Protein AF-A0A9D5CX58-F1 (afdb_monomer_lite)

Foldseek 3Di:
DALLVVLVVVVVVLVVVLVVLVVVLVVLVVVLVVLVVVLVVLVVVLVVVVVVVVVVVVVPVVPDDDDDDDPDDDDPSVVSVVVSVVSVVVSVVSVVVSVVSVVVSVVSSVVSCVVSVVSNVVSVVVVVVVVVVVVVVVVVVVPDDDDPDDDDPVVVVVVVVPPD

Structure (mmCIF, N/CA/C/O backbone):
data_AF-A0A9D5CX58-F1
#
_entry.id   AF-A0A9D5CX58-F1
#
loop_
_atom_site.group_PDB
_atom_site.id
_atom_site.type_symbol
_atom_site.label_atom_id
_atom_site.label_alt_id
_atom_site.label_comp_id
_atom_site.label_asym_id
_atom_site.label_entity_id
_atom_site.label_seq_id
_atom_site.pdbx_PDB_ins_code
_atom_site.Cartn_x
_atom_site.Cartn_y
_atom_site.Cartn_z
_atom_site.occupancy
_atom_site.B_iso_or_equiv
_atom_site.auth_seq_id
_atom_site.auth_comp_id
_atom_site.auth_asym_id
_atom_site.auth_atom_id
_atom_site.pdbx_PDB_model_num
ATOM 1 N N . MET A 1 1 ? 24.902 16.617 -24.432 1.00 52.12 1 MET A N 1
ATOM 2 C CA . MET A 1 1 ? 24.789 15.721 -23.254 1.00 52.12 1 MET A CA 1
ATOM 3 C C . MET A 1 1 ? 24.368 14.358 -23.795 1.00 52.12 1 MET A C 1
ATOM 5 O O . MET A 1 1 ? 23.461 14.350 -24.613 1.00 52.12 1 MET A O 1
ATOM 9 N N . SER A 1 2 ? 25.067 13.255 -23.500 1.00 82.19 2 SER A N 1
ATOM 10 C CA . SER A 1 2 ? 24.788 11.961 -24.156 1.00 82.19 2 SER A CA 1
ATOM 11 C C . SER A 1 2 ? 23.373 11.453 -23.843 1.00 82.19 2 SER A C 1
ATOM 13 O O . SER A 1 2 ? 22.901 11.597 -22.713 1.00 82.19 2 SER A O 1
ATOM 15 N N . LEU A 1 3 ? 22.707 10.850 -24.834 1.00 88.00 3 LEU A N 1
ATOM 16 C CA . LEU A 1 3 ? 21.346 10.309 -24.702 1.00 88.00 3 LEU A CA 1
ATOM 17 C C . LEU A 1 3 ? 21.252 9.290 -23.553 1.00 88.00 3 LEU A C 1
ATOM 19 O O . LEU A 1 3 ? 20.330 9.358 -22.747 1.00 88.00 3 LEU A O 1
ATOM 23 N N . ALA A 1 4 ? 22.270 8.437 -23.399 1.00 92.44 4 ALA A N 1
ATOM 24 C CA . ALA A 1 4 ? 22.389 7.492 -22.288 1.00 92.44 4 ALA A CA 1
ATOM 25 C C . ALA A 1 4 ? 22.417 8.174 -20.910 1.00 92.44 4 ALA A C 1
ATOM 27 O O . ALA A 1 4 ? 21.713 7.748 -19.998 1.00 92.44 4 ALA A O 1
ATOM 28 N N . LYS A 1 5 ? 23.169 9.274 -20.749 1.00 93.12 5 LYS A N 1
ATOM 29 C CA . LYS A 1 5 ? 23.204 10.019 -19.479 1.00 93.12 5 LYS A CA 1
ATOM 30 C C . LYS A 1 5 ? 21.825 10.584 -19.131 1.00 93.12 5 LYS A C 1
ATOM 32 O O . LYS A 1 5 ? 21.415 10.516 -17.976 1.00 93.12 5 LYS A O 1
ATOM 37 N N . SER A 1 6 ? 21.118 11.125 -20.124 1.00 93.94 6 SER A N 1
ATOM 38 C CA . SER A 1 6 ? 19.758 11.645 -19.945 1.00 93.94 6 SER A CA 1
ATOM 39 C C . SER A 1 6 ? 18.764 10.535 -19.595 1.00 93.94 6 SER A C 1
ATOM 41 O O . SER A 1 6 ? 17.950 10.713 -18.694 1.00 93.94 6 SER A O 1
ATOM 43 N N . ALA A 1 7 ? 18.854 9.383 -20.263 1.00 94.94 7 ALA A N 1
ATOM 44 C CA . ALA A 1 7 ? 17.990 8.235 -20.007 1.00 94.94 7 ALA A CA 1
ATOM 45 C C . ALA A 1 7 ? 18.194 7.662 -18.594 1.00 94.94 7 ALA A C 1
ATOM 47 O O . ALA A 1 7 ? 17.218 7.388 -17.901 1.00 94.94 7 ALA A O 1
ATOM 48 N N . ILE A 1 8 ? 19.446 7.561 -18.126 1.00 95.69 8 ILE A N 1
ATOM 49 C CA . ILE A 1 8 ? 19.758 7.144 -16.748 1.00 95.69 8 ILE A CA 1
ATOM 50 C C . ILE A 1 8 ? 19.153 8.123 -15.739 1.00 95.69 8 ILE A C 1
ATOM 52 O O . ILE A 1 8 ? 18.510 7.691 -14.786 1.00 95.69 8 ILE A O 1
ATOM 56 N N . PHE A 1 9 ? 19.332 9.431 -15.951 1.00 95.62 9 PHE A N 1
ATOM 57 C CA . PHE A 1 9 ? 18.798 10.447 -15.042 1.00 95.62 9 PHE A CA 1
ATOM 58 C C . PHE A 1 9 ? 17.263 10.426 -15.000 1.00 95.62 9 PHE A C 1
ATOM 60 O O . PHE A 1 9 ? 16.660 10.410 -13.930 1.00 95.62 9 PHE A O 1
ATOM 67 N N . SER A 1 10 ? 16.612 10.344 -16.161 1.00 94.44 10 SER A N 1
ATOM 68 C CA . SER A 1 10 ? 15.155 10.208 -16.226 1.00 94.44 10 SER A CA 1
ATOM 69 C C . SER A 1 10 ? 14.674 8.937 -15.522 1.00 94.44 10 SER A C 1
ATOM 71 O O . SER A 1 10 ? 13.709 8.983 -14.762 1.00 94.44 10 SER A O 1
ATOM 73 N N . PHE A 1 11 ? 15.373 7.815 -15.696 1.00 97.19 11 PHE A N 1
ATOM 74 C CA . PHE A 1 11 ? 15.017 6.577 -15.015 1.00 97.19 11 PHE A CA 1
ATOM 75 C C . PHE A 1 11 ? 15.236 6.653 -13.497 1.00 97.19 11 PHE A C 1
ATOM 77 O O . PHE A 1 11 ? 14.435 6.100 -12.745 1.00 97.19 11 PHE A O 1
ATOM 84 N N . SER A 1 12 ? 16.251 7.378 -13.012 1.00 97.62 12 SER A N 1
ATOM 85 C CA . SER A 1 12 ? 16.408 7.595 -11.567 1.00 97.62 12 SER A CA 1
ATOM 86 C C . SER A 1 12 ? 15.235 8.365 -10.957 1.00 97.62 12 SER A C 1
ATOM 88 O O . SER A 1 12 ? 14.799 8.014 -9.862 1.00 97.62 12 SER A O 1
ATOM 90 N N . GLU A 1 13 ? 14.654 9.325 -11.683 1.00 97.25 13 GLU A N 1
ATOM 91 C CA . GLU A 1 13 ? 13.434 10.018 -11.240 1.00 97.25 13 GLU A CA 1
ATOM 92 C C . GLU A 1 13 ? 12.236 9.059 -11.148 1.00 97.25 13 GLU A C 1
ATOM 94 O O . GLU A 1 13 ? 11.447 9.124 -10.204 1.00 97.25 13 GLU A O 1
ATOM 99 N N . VAL A 1 14 ? 12.129 8.104 -12.078 1.00 97.25 14 VAL A N 1
ATOM 100 C CA . VAL A 1 14 ? 11.096 7.056 -12.040 1.00 97.25 14 VAL A CA 1
ATOM 101 C C . VAL A 1 14 ? 11.251 6.173 -10.802 1.00 97.25 14 VAL A C 1
ATOM 103 O O . VAL A 1 14 ? 10.271 5.926 -10.098 1.00 97.25 14 VAL A O 1
ATOM 106 N N . ILE A 1 15 ? 12.474 5.724 -10.502 1.00 97.62 15 ILE A N 1
ATOM 107 C CA . ILE A 1 15 ? 12.754 4.917 -9.306 1.00 97.62 15 ILE A CA 1
ATOM 108 C C . ILE A 1 15 ? 12.460 5.707 -8.028 1.00 97.62 15 ILE A C 1
ATOM 110 O O . ILE A 1 15 ? 11.831 5.170 -7.117 1.00 97.62 15 ILE A O 1
ATOM 114 N N . ASN A 1 16 ? 12.842 6.984 -7.972 1.00 97.69 16 ASN A N 1
ATOM 115 C CA . ASN A 1 16 ? 12.536 7.851 -6.837 1.00 97.69 16 ASN A CA 1
ATOM 116 C C . ASN A 1 16 ? 11.018 8.012 -6.638 1.00 97.69 16 ASN A C 1
ATOM 118 O O . ASN A 1 16 ? 10.518 7.923 -5.519 1.00 97.69 16 ASN A O 1
ATOM 122 N N . SER A 1 17 ? 10.255 8.161 -7.723 1.00 97.06 17 SER A N 1
ATOM 123 C CA . SER A 1 17 ? 8.792 8.208 -7.651 1.00 97.06 17 SER A CA 1
ATOM 124 C C . SER A 1 17 ? 8.192 6.910 -7.094 1.00 97.06 17 SER A C 1
ATOM 126 O O . SER A 1 17 ? 7.328 6.963 -6.220 1.00 97.06 17 SER A O 1
ATOM 128 N N . ILE A 1 18 ? 8.676 5.744 -7.539 1.00 97.19 18 ILE A N 1
ATOM 129 C CA . ILE A 1 18 ? 8.241 4.436 -7.016 1.00 97.19 18 ILE A CA 1
ATOM 130 C C . ILE A 1 18 ? 8.576 4.307 -5.527 1.00 97.19 18 ILE A C 1
ATOM 132 O O . ILE A 1 18 ? 7.740 3.852 -4.747 1.00 97.19 18 ILE A O 1
ATOM 136 N N . TRP A 1 19 ? 9.768 4.745 -5.123 1.00 97.44 19 TRP A N 1
ATOM 137 C CA . TRP A 1 19 ? 10.184 4.753 -3.724 1.00 97.44 19 TRP A CA 1
ATOM 138 C C . TRP A 1 19 ? 9.255 5.604 -2.851 1.00 97.44 19 TRP A C 1
ATOM 140 O O . TRP A 1 19 ? 8.801 5.146 -1.804 1.00 97.44 19 TRP A O 1
ATOM 150 N N . LEU A 1 20 ? 8.920 6.822 -3.287 1.00 97.06 20 LEU A N 1
ATOM 151 C CA . LEU A 1 20 ? 8.007 7.705 -2.555 1.00 97.06 20 LEU A CA 1
ATOM 152 C C . LEU A 1 20 ? 6.617 7.082 -2.388 1.00 97.06 20 LEU A C 1
ATOM 154 O O . LEU A 1 20 ? 6.065 7.109 -1.290 1.00 97.06 20 LEU A O 1
ATOM 158 N N . LEU A 1 21 ? 6.090 6.446 -3.437 1.00 96.12 21 LEU A N 1
ATOM 159 C CA . LEU A 1 21 ? 4.828 5.709 -3.357 1.00 96.12 21 LEU A CA 1
ATOM 160 C C . LEU A 1 21 ? 4.905 4.575 -2.321 1.00 96.12 21 LEU A C 1
ATOM 162 O O . LEU A 1 21 ? 4.005 4.420 -1.500 1.00 96.12 21 LEU A O 1
ATOM 166 N N . GLN A 1 22 ? 5.994 3.805 -2.305 1.00 95.75 22 GLN A N 1
ATOM 167 C CA . GLN A 1 22 ? 6.195 2.742 -1.311 1.00 95.75 22 GLN A CA 1
ATOM 168 C C . GLN A 1 22 ? 6.286 3.283 0.125 1.00 95.75 22 GLN A C 1
ATOM 170 O O . GLN A 1 22 ? 5.783 2.650 1.050 1.00 95.75 22 GLN A O 1
ATOM 175 N N . GLN A 1 23 ? 6.870 4.466 0.325 1.00 97.31 23 GLN A N 1
ATOM 176 C CA . GLN A 1 23 ? 6.891 5.130 1.634 1.00 97.31 23 GLN A CA 1
ATOM 177 C C . GLN A 1 23 ? 5.490 5.551 2.099 1.00 97.31 23 GLN A C 1
ATOM 179 O O . GLN A 1 23 ? 5.185 5.482 3.289 1.00 97.31 23 GLN A O 1
ATOM 184 N N . GLU A 1 24 ? 4.619 5.978 1.184 1.00 94.50 24 GLU A N 1
ATOM 185 C CA . GLU A 1 24 ? 3.217 6.279 1.498 1.00 94.50 24 GLU A CA 1
ATOM 186 C C . GLU A 1 24 ? 2.435 5.017 1.892 1.00 94.50 24 GLU A C 1
ATOM 188 O O . GLU A 1 24 ? 1.681 5.046 2.867 1.00 94.50 24 GLU A O 1
ATOM 193 N N . GLU A 1 25 ? 2.653 3.898 1.191 1.00 95.69 25 GLU A N 1
ATOM 194 C CA . GLU A 1 25 ? 2.074 2.595 1.556 1.00 95.69 25 GLU A CA 1
ATOM 195 C C . GLU A 1 25 ? 2.492 2.161 2.959 1.00 95.69 25 GLU A C 1
ATOM 197 O O . GLU A 1 25 ? 1.636 1.776 3.758 1.00 95.69 25 GLU A O 1
ATOM 202 N N . LEU A 1 26 ? 3.785 2.285 3.272 1.00 96.69 26 LEU A N 1
ATOM 203 C CA . LEU A 1 26 ? 4.342 1.906 4.565 1.00 96.69 26 LEU A CA 1
ATOM 204 C C . LEU A 1 26 ? 3.698 2.694 5.711 1.00 96.69 26 LEU A C 1
ATOM 206 O O . LEU A 1 26 ? 3.241 2.094 6.682 1.00 96.69 26 LEU A O 1
ATOM 210 N N . LYS A 1 27 ? 3.589 4.021 5.572 1.00 95.81 27 LYS A N 1
ATOM 211 C CA . LYS A 1 27 ? 2.952 4.885 6.582 1.00 95.81 27 LYS A CA 1
ATOM 212 C C . LYS A 1 27 ? 1.501 4.489 6.846 1.00 95.81 27 LYS A C 1
ATOM 214 O O . LYS A 1 27 ? 1.047 4.490 7.989 1.00 95.81 27 LYS A O 1
ATOM 219 N N . LEU A 1 28 ? 0.754 4.162 5.791 1.00 94.06 28 LEU A N 1
ATOM 220 C CA . LEU A 1 28 ? -0.641 3.756 5.939 1.00 94.06 28 LEU A CA 1
ATOM 221 C C . LEU A 1 28 ? -0.759 2.362 6.572 1.00 94.06 28 LEU A C 1
ATOM 223 O O . LEU A 1 28 ? -1.662 2.131 7.379 1.00 94.06 28 LEU A O 1
ATOM 227 N N . ARG A 1 29 ? 0.175 1.456 6.265 1.00 96.25 29 ARG A N 1
ATOM 228 C CA . ARG A 1 29 ? 0.262 0.139 6.903 1.00 96.25 29 ARG A CA 1
ATOM 229 C C . ARG A 1 29 ? 0.518 0.255 8.405 1.00 96.25 29 ARG A C 1
ATOM 231 O O . ARG A 1 29 ? -0.217 -0.344 9.183 1.00 96.25 29 ARG A O 1
ATOM 238 N N . GLU A 1 30 ? 1.486 1.073 8.816 1.00 97.62 30 GLU A N 1
ATOM 239 C CA . GLU A 1 30 ? 1.789 1.335 10.233 1.00 97.62 30 GLU A CA 1
ATOM 240 C C . GLU A 1 30 ? 0.566 1.888 10.979 1.00 97.62 30 GLU A C 1
ATOM 242 O O . GLU A 1 30 ? 0.217 1.413 12.061 1.00 97.62 30 GLU A O 1
ATOM 247 N N . LYS A 1 31 ? -0.164 2.824 10.359 1.00 95.94 31 LYS A N 1
ATOM 248 C CA . LYS A 1 31 ? -1.414 3.360 10.914 1.00 95.94 31 LYS A CA 1
ATOM 249 C C . LYS A 1 31 ? -2.479 2.274 11.115 1.00 95.94 31 LYS A C 1
ATOM 251 O O . 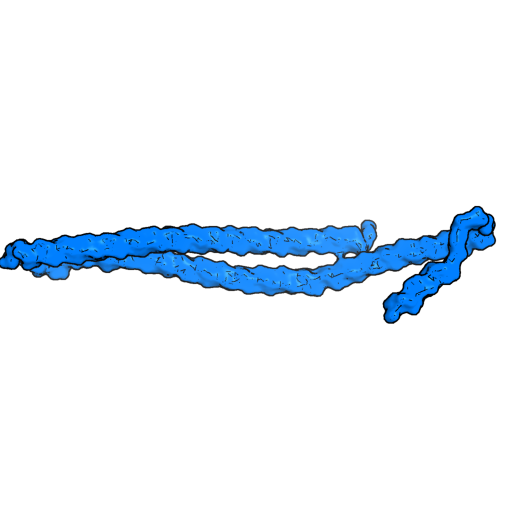LYS A 1 31 ? -3.161 2.272 12.142 1.00 95.94 31 LYS A O 1
ATOM 256 N N . CYS A 1 32 ? -2.619 1.343 10.167 1.00 97.19 32 CYS A N 1
ATOM 257 C CA . CYS A 1 32 ? -3.526 0.200 10.308 1.00 97.19 32 CYS A CA 1
ATOM 258 C C . CYS A 1 32 ? -3.105 -0.710 11.470 1.00 97.19 32 CYS A C 1
ATOM 260 O O . CYS A 1 32 ? -3.950 -1.109 12.272 1.00 97.19 32 CYS A O 1
ATOM 262 N N . GLU A 1 33 ? -1.811 -1.014 11.592 1.00 97.88 33 GLU A N 1
ATOM 263 C CA . GLU A 1 33 ? -1.270 -1.851 12.669 1.00 97.88 33 GLU A CA 1
ATOM 264 C C . GLU A 1 33 ? -1.495 -1.225 14.053 1.00 97.88 33 GLU A C 1
ATOM 266 O O . GLU A 1 33 ? -1.881 -1.916 15.001 1.00 97.88 33 GLU A O 1
ATOM 271 N N . ASP A 1 34 ? -1.301 0.084 14.190 1.00 97.62 34 ASP A N 1
ATOM 272 C CA . ASP A 1 34 ? -1.509 0.784 15.458 1.00 97.62 34 ASP A CA 1
ATOM 273 C C . ASP A 1 34 ? -2.986 0.857 15.850 1.00 97.62 34 ASP A C 1
ATOM 275 O O . ASP A 1 34 ? -3.339 0.566 17.000 1.00 97.62 34 ASP A O 1
ATOM 279 N N . LEU A 1 35 ? -3.870 1.139 14.891 1.00 96.94 35 LEU A N 1
ATOM 280 C CA . LEU A 1 35 ? -5.312 1.135 15.128 1.00 96.94 35 LEU A CA 1
ATOM 281 C C . LEU A 1 35 ? -5.827 -0.278 15.449 1.00 96.94 35 LEU A C 1
ATOM 283 O O . LEU A 1 35 ? -6.702 -0.452 16.302 1.00 96.94 35 LEU A O 1
ATOM 287 N N . GLN A 1 36 ? -5.228 -1.310 14.849 1.00 98.06 36 GLN A N 1
ATOM 288 C CA . GLN A 1 36 ? -5.503 -2.704 15.183 1.00 98.06 36 GLN A CA 1
ATOM 289 C C . GLN A 1 36 ? -5.091 -3.029 16.623 1.00 98.06 36 GLN A C 1
ATOM 291 O O . GLN A 1 36 ? -5.864 -3.653 17.357 1.00 98.06 36 GLN A O 1
ATOM 296 N N . LYS A 1 37 ? -3.911 -2.582 17.076 1.00 98.06 37 LYS A N 1
ATOM 297 C CA . LYS A 1 37 ? -3.484 -2.743 18.479 1.00 98.06 37 LYS A CA 1
ATOM 298 C C . LYS A 1 37 ? -4.453 -2.043 19.434 1.00 98.06 37 LYS A C 1
ATOM 300 O O . LYS A 1 37 ? -4.807 -2.627 20.461 1.00 98.06 37 LYS A O 1
ATOM 305 N N . GLU A 1 38 ? -4.902 -0.828 19.112 1.00 97.25 38 GLU A N 1
ATOM 306 C CA . GLU A 1 38 ? -5.893 -0.096 19.913 1.00 97.25 38 GLU A CA 1
ATOM 307 C C . GLU A 1 38 ? -7.220 -0.859 20.003 1.00 97.25 38 GLU A C 1
ATOM 309 O O . GLU A 1 38 ? -7.717 -1.104 21.107 1.00 97.25 38 GLU A O 1
ATOM 314 N N . PHE A 1 39 ? -7.763 -1.294 18.862 1.00 97.75 39 PHE A N 1
ATOM 315 C CA . PHE A 1 39 ? -8.987 -2.090 18.800 1.00 97.75 39 PHE A CA 1
ATOM 316 C C . PHE A 1 39 ? -8.887 -3.338 19.686 1.00 97.75 39 PHE A C 1
ATOM 318 O O . PHE A 1 39 ? -9.762 -3.597 20.514 1.00 97.75 39 PHE A O 1
ATOM 325 N N . MET A 1 40 ? -7.782 -4.079 19.580 1.00 97.81 40 MET A N 1
ATOM 326 C CA . MET A 1 40 ? -7.552 -5.292 20.364 1.00 97.81 40 MET A CA 1
ATOM 327 C C . MET A 1 40 ? -7.480 -5.026 21.871 1.00 97.81 40 MET A C 1
ATOM 329 O O . MET A 1 40 ? -7.916 -5.873 22.654 1.00 97.81 40 MET A O 1
ATOM 333 N N . ARG A 1 41 ? -6.932 -3.878 22.290 1.00 97.56 41 ARG A N 1
ATOM 334 C CA . ARG A 1 41 ? -6.893 -3.462 23.702 1.00 97.56 41 ARG A CA 1
ATOM 335 C C . ARG A 1 41 ? -8.290 -3.120 24.214 1.00 97.56 41 ARG A C 1
ATOM 337 O O . ARG A 1 41 ? -8.692 -3.630 25.256 1.00 97.56 41 ARG A O 1
ATOM 344 N N . LYS A 1 42 ? -9.048 -2.309 23.469 1.00 96.31 42 LYS A N 1
ATOM 345 C CA . LYS A 1 42 ? -10.410 -1.905 23.852 1.00 96.31 42 LYS A CA 1
ATOM 346 C C . LYS A 1 42 ? -11.376 -3.087 23.887 1.00 96.31 42 LYS A C 1
ATOM 348 O O . LYS A 1 42 ? -12.172 -3.186 24.814 1.00 96.31 42 LYS A O 1
ATOM 353 N N . ARG A 1 43 ? -11.254 -4.015 22.933 1.00 96.94 43 ARG A N 1
ATOM 354 C CA . ARG A 1 43 ? -12.040 -5.253 22.913 1.00 96.94 43 ARG A CA 1
ATOM 355 C C . ARG A 1 43 ? -11.790 -6.106 24.158 1.00 96.94 43 ARG A C 1
ATOM 357 O O . ARG A 1 43 ? -12.743 -6.457 24.835 1.00 96.94 43 ARG A O 1
ATOM 364 N N . ARG A 1 44 ? -10.524 -6.343 24.523 1.00 97.19 44 ARG A N 1
ATOM 365 C CA . ARG A 1 44 ? -10.189 -7.075 25.760 1.00 97.19 44 ARG A CA 1
ATOM 366 C C . ARG A 1 44 ? -10.751 -6.397 27.011 1.00 97.19 44 ARG A C 1
ATOM 368 O O . ARG A 1 44 ? -11.333 -7.065 27.856 1.00 97.19 44 ARG A O 1
ATOM 375 N N . ALA A 1 45 ? -10.633 -5.072 27.106 1.00 95.69 45 ALA A N 1
ATOM 376 C CA . ALA A 1 45 ? -11.180 -4.321 28.235 1.00 95.69 45 ALA A CA 1
ATOM 377 C C . ALA A 1 45 ? -12.717 -4.420 28.332 1.00 95.69 45 ALA A C 1
ATOM 379 O O . ALA A 1 45 ? -13.265 -4.430 29.437 1.00 95.69 45 ALA A O 1
ATOM 380 N N . LEU A 1 46 ? -13.418 -4.499 27.194 1.00 95.88 46 LEU A N 1
ATOM 381 C CA . LEU A 1 46 ? -14.859 -4.751 27.151 1.00 95.88 46 LEU A CA 1
ATOM 382 C C . LEU A 1 46 ? -15.195 -6.163 27.639 1.00 95.88 46 LEU A C 1
ATOM 384 O O . LEU A 1 46 ? -16.104 -6.307 28.457 1.00 95.88 46 LEU A O 1
ATOM 388 N N . ASP A 1 47 ? -14.464 -7.177 27.178 1.00 95.38 47 ASP A N 1
ATOM 389 C CA . ASP A 1 47 ? -14.685 -8.575 27.566 1.00 95.38 47 ASP A CA 1
ATOM 390 C C . ASP A 1 47 ? -14.509 -8.751 29.086 1.00 95.38 47 ASP A C 1
ATOM 392 O O . ASP A 1 47 ? -15.400 -9.259 29.771 1.00 95.38 47 ASP A O 1
ATOM 396 N N . GLU A 1 48 ? -13.413 -8.222 29.643 1.00 95.88 48 GLU A N 1
ATOM 397 C CA . GLU A 1 48 ? -13.141 -8.236 31.086 1.00 95.88 48 GLU A CA 1
ATOM 398 C C . GLU A 1 48 ? -14.212 -7.492 31.895 1.00 95.88 48 GLU A C 1
ATOM 400 O O . GLU A 1 48 ? -14.620 -7.939 32.971 1.00 95.88 48 GLU A O 1
ATOM 405 N N . PHE A 1 49 ? -14.669 -6.337 31.400 1.00 94.50 49 PHE A N 1
ATOM 406 C CA . PHE A 1 49 ? -15.727 -5.576 32.058 1.00 94.50 49 PHE A CA 1
ATOM 407 C C . PHE A 1 49 ? -17.049 -6.338 32.063 1.00 94.50 49 PHE A C 1
ATOM 409 O O . PHE A 1 49 ? -17.701 -6.418 33.102 1.00 94.50 49 PHE A O 1
ATOM 416 N N . THR A 1 50 ? -17.425 -6.911 30.923 1.00 92.19 50 THR A N 1
ATOM 417 C CA . THR A 1 50 ? -18.671 -7.664 30.759 1.00 92.19 50 THR A CA 1
ATOM 418 C C . THR A 1 50 ? -18.688 -8.875 31.687 1.00 92.19 50 THR A C 1
ATOM 420 O O . THR A 1 50 ? -19.669 -9.091 32.395 1.00 92.19 50 THR A O 1
ATOM 423 N N . GLN A 1 51 ? -17.573 -9.608 31.776 1.00 93.06 51 GLN A N 1
ATOM 424 C CA . GLN A 1 51 ? -17.435 -10.740 32.690 1.00 93.06 51 GLN A CA 1
ATOM 425 C C . GLN A 1 51 ? -17.631 -10.324 34.158 1.00 93.06 51 GLN A C 1
ATOM 427 O O . GLN A 1 51 ? -18.421 -10.940 34.874 1.00 93.06 51 GLN A O 1
ATOM 432 N N . LYS A 1 52 ? -16.967 -9.246 34.601 1.00 92.38 52 LYS A N 1
ATOM 433 C CA . LYS A 1 52 ? -17.117 -8.712 35.969 1.00 92.38 52 LYS A CA 1
ATOM 434 C C . LYS A 1 52 ? -18.535 -8.210 36.244 1.00 92.38 52 LYS A C 1
ATOM 436 O O . LYS A 1 52 ? -19.048 -8.383 37.348 1.00 92.38 52 LYS A O 1
ATOM 441 N N . TYR A 1 53 ? -19.163 -7.582 35.254 1.00 88.94 53 TYR A N 1
ATOM 442 C CA . TYR A 1 53 ? -20.516 -7.049 35.362 1.00 88.94 53 TYR A CA 1
ATOM 443 C C . TYR A 1 53 ? -21.554 -8.160 35.547 1.00 88.94 53 TYR A C 1
ATOM 445 O O . TYR A 1 53 ? -22.362 -8.085 36.471 1.00 88.94 53 TYR A O 1
ATOM 453 N N . ILE A 1 54 ? -21.472 -9.222 34.740 1.00 87.94 54 ILE A N 1
ATOM 454 C CA . ILE A 1 54 ? -22.329 -10.408 34.873 1.00 87.94 54 ILE A CA 1
ATOM 455 C C . ILE A 1 54 ? -22.109 -11.068 36.239 1.00 87.94 54 ILE A C 1
ATOM 457 O O . ILE A 1 54 ? -23.075 -11.329 36.950 1.00 87.94 54 ILE A O 1
ATOM 461 N N . GLN A 1 55 ? -20.853 -11.271 36.652 1.00 88.56 55 GLN A N 1
ATOM 462 C CA . GLN A 1 55 ? -20.535 -11.890 37.944 1.00 88.56 55 GLN A CA 1
ATOM 463 C C . GLN A 1 55 ? -21.105 -11.096 39.130 1.00 88.56 55 GLN A C 1
ATOM 465 O O . GLN A 1 55 ? -21.622 -11.687 40.076 1.00 88.56 55 GLN A O 1
ATOM 470 N N . LYS A 1 56 ? -21.056 -9.757 39.072 1.00 86.75 56 LYS A N 1
ATOM 471 C CA . LYS A 1 56 ? -21.638 -8.886 40.100 1.00 86.75 56 LYS A CA 1
ATOM 472 C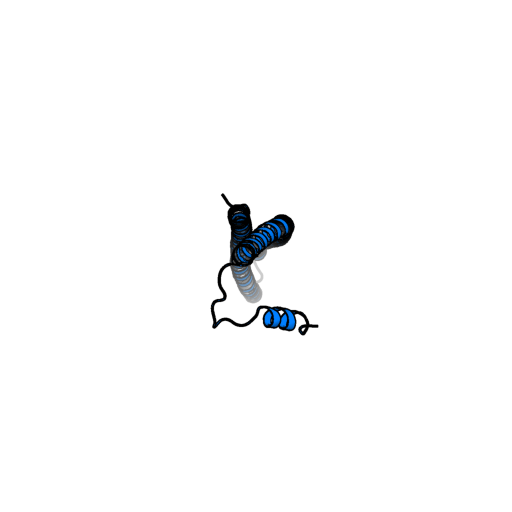 C . LYS A 1 56 ? -23.167 -8.945 40.116 1.00 86.75 56 LYS A C 1
ATOM 474 O O . LYS A 1 56 ? -23.738 -8.964 41.200 1.00 86.75 56 LYS A O 1
ATOM 479 N N . ARG A 1 57 ? -23.823 -8.976 38.949 1.00 82.50 57 ARG A N 1
ATOM 480 C CA . ARG A 1 57 ? -25.288 -9.106 38.871 1.00 82.50 57 ARG A CA 1
ATOM 481 C C . ARG A 1 57 ? -25.768 -10.437 39.450 1.00 82.50 57 ARG A C 1
ATOM 483 O O . ARG A 1 57 ? -26.608 -10.424 40.339 1.00 82.50 57 ARG A O 1
ATOM 490 N N . VAL A 1 58 ? -25.144 -11.549 39.056 1.00 81.44 58 VAL A N 1
ATOM 491 C CA . VAL A 1 58 ? -25.464 -12.889 39.584 1.00 81.44 58 VAL A CA 1
ATOM 492 C C . VAL A 1 58 ? -25.264 -12.966 41.104 1.00 81.44 58 VAL A C 1
ATOM 494 O O . VAL A 1 58 ? -26.065 -13.578 41.800 1.00 81.44 58 VAL A O 1
ATOM 497 N N . ALA A 1 59 ? -24.223 -12.321 41.645 1.00 80.19 59 ALA A N 1
ATOM 498 C CA . ALA A 1 59 ? -23.991 -12.268 43.091 1.00 80.19 59 ALA A CA 1
ATOM 499 C C . ALA A 1 59 ? -24.981 -11.356 43.848 1.00 80.19 59 ALA A C 1
ATOM 501 O O . ALA A 1 59 ? -25.207 -11.568 45.036 1.00 80.19 59 ALA A O 1
ATOM 502 N N . SER A 1 60 ? -25.554 -10.348 43.181 1.00 69.19 60 SER A N 1
ATOM 503 C CA . SER A 1 60 ? -26.523 -9.407 43.760 1.00 69.19 60 SER A CA 1
ATOM 504 C C . SER A 1 60 ? -27.946 -9.964 43.775 1.00 69.19 60 SER A C 1
ATOM 506 O O . SER A 1 60 ? -28.679 -9.706 44.716 1.00 69.19 60 SER A O 1
ATOM 508 N N . GLU A 1 61 ? -28.338 -10.755 42.775 1.00 59.66 61 GLU A N 1
ATOM 509 C CA . GLU A 1 61 ? -29.675 -11.371 42.694 1.00 59.66 61 GLU A CA 1
ATOM 510 C C . GLU A 1 61 ? -29.887 -12.498 43.731 1.00 59.66 61 GLU A C 1
ATOM 512 O O . GLU A 1 61 ? -31.005 -12.970 43.918 1.00 59.66 61 GLU A O 1
ATOM 517 N N . GLY A 1 62 ? -28.832 -12.907 44.450 1.00 53.41 62 GLY A N 1
ATOM 518 C CA . GLY A 1 62 ? -28.905 -13.815 45.603 1.00 53.41 62 GLY A CA 1
ATOM 519 C C . GLY A 1 62 ? -29.131 -13.129 46.960 1.00 53.41 62 GLY A C 1
ATOM 520 O O . GLY A 1 62 ? -29.270 -13.826 47.964 1.00 53.41 62 GLY A O 1
ATOM 521 N N . ALA A 1 63 ? -29.155 -11.792 47.011 1.00 51.38 63 ALA A N 1
ATOM 522 C CA . ALA A 1 63 ? -29.362 -11.011 48.225 1.00 51.38 63 ALA A CA 1
ATOM 523 C C . ALA A 1 63 ? -30.324 -9.846 47.942 1.00 51.38 63 ALA A C 1
ATOM 525 O O . ALA A 1 63 ? -29.913 -8.792 47.470 1.00 51.38 63 ALA A O 1
ATOM 526 N N . ASP A 1 64 ? -31.587 -10.060 48.301 1.00 40.97 64 ASP A N 1
ATOM 527 C CA . ASP A 1 64 ? -32.660 -9.063 48.401 1.00 40.97 64 ASP A CA 1
ATOM 528 C C . ASP A 1 64 ? -33.403 -8.702 47.094 1.00 40.97 64 ASP A C 1
ATOM 530 O O . ASP A 1 64 ? -32.988 -7.884 46.273 1.00 40.97 64 ASP A O 1
ATOM 534 N N . LEU A 1 65 ? -34.565 -9.344 46.937 1.00 50.41 65 LEU A N 1
ATOM 535 C CA . LEU A 1 65 ? -35.634 -8.979 46.013 1.00 50.41 65 LEU A CA 1
ATOM 536 C C . LEU A 1 65 ? -36.427 -7.821 46.626 1.00 50.41 65 LEU A C 1
ATOM 538 O O . LEU A 1 65 ? -37.431 -8.090 47.255 1.00 50.41 65 LEU A O 1
ATOM 542 N N . GLU A 1 66 ? -36.005 -6.570 46.482 1.00 49.91 66 GLU A N 1
ATOM 543 C CA . GLU A 1 66 ? -36.881 -5.392 46.621 1.00 49.91 66 GLU A CA 1
ATOM 544 C C . GLU A 1 66 ? -36.058 -4.145 46.256 1.00 49.91 66 GLU A C 1
ATOM 546 O O . GLU A 1 66 ? -35.306 -3.649 47.088 1.00 49.91 66 GLU A O 1
ATOM 551 N N . THR A 1 67 ? -36.153 -3.638 45.019 1.00 44.56 67 THR A N 1
ATOM 552 C CA . THR A 1 67 ? -36.145 -2.189 44.688 1.00 44.56 67 THR A CA 1
ATOM 553 C C . THR A 1 67 ? -36.120 -1.979 43.167 1.00 44.56 67 THR A C 1
ATOM 555 O O . THR A 1 67 ? -35.078 -2.033 42.520 1.00 44.56 67 THR A O 1
ATOM 558 N N . GLY A 1 68 ? -37.303 -1.680 42.622 1.00 42.03 68 GLY A N 1
ATOM 559 C CA . GLY A 1 68 ? -37.544 -0.624 41.630 1.00 42.03 68 GLY A CA 1
ATOM 560 C C . GLY A 1 68 ? -36.712 -0.600 40.344 1.00 42.03 68 GLY A C 1
ATOM 561 O O . GLY A 1 68 ? -35.783 0.198 40.215 1.00 42.03 68 GLY A O 1
ATOM 562 N N . GLU A 1 69 ? -37.151 -1.342 39.327 1.00 46.91 69 GLU A N 1
ATOM 563 C CA . GLU A 1 69 ? -36.756 -1.104 37.936 1.00 46.91 69 GLU A CA 1
ATOM 564 C C . GLU A 1 69 ? -37.390 0.198 37.408 1.00 46.91 69 GLU A C 1
ATOM 566 O O . GLU A 1 69 ? -38.558 0.252 37.025 1.00 46.91 69 GLU A O 1
ATOM 571 N N . GLY A 1 70 ? -36.609 1.281 37.393 1.00 40.38 70 GLY A N 1
ATOM 572 C CA . GLY A 1 70 ? -36.914 2.486 36.618 1.00 40.38 70 GLY A CA 1
ATOM 573 C C . GLY A 1 70 ? -36.496 2.310 35.144 1.00 40.38 70 GLY A C 1
ATOM 574 O O . GLY A 1 70 ? -35.387 1.835 34.890 1.00 40.38 70 GLY A O 1
ATOM 575 N N . PRO A 1 71 ? -37.310 2.722 34.152 1.00 48.97 71 PRO A N 1
ATOM 576 C CA . PRO A 1 71 ? -37.179 2.304 32.750 1.00 48.97 71 PRO A CA 1
ATOM 577 C C . PRO A 1 71 ? -36.137 3.101 31.938 1.00 48.97 71 PRO A C 1
ATOM 579 O O . PRO A 1 71 ? -36.384 3.437 30.783 1.00 48.97 71 PRO A O 1
ATOM 582 N N . ASN A 1 72 ? -34.983 3.462 32.511 1.00 50.94 72 ASN A N 1
ATOM 583 C CA . ASN A 1 72 ? -34.027 4.326 31.799 1.00 50.94 72 ASN A CA 1
ATOM 584 C C . ASN A 1 72 ? -32.548 4.127 32.174 1.00 50.94 72 ASN A C 1
ATOM 586 O O . ASN A 1 72 ? -31.788 5.089 32.286 1.00 50.94 72 ASN A O 1
ATOM 590 N N . GLN A 1 73 ? -32.117 2.884 32.398 1.00 55.47 73 GLN A N 1
ATOM 591 C CA . GLN A 1 73 ? -30.698 2.587 32.592 1.00 55.47 73 GLN A CA 1
ATOM 592 C C . GLN A 1 73 ? -30.073 2.171 31.259 1.00 55.47 73 GLN A C 1
ATOM 594 O O . GLN A 1 73 ? -30.226 1.033 30.822 1.00 55.47 73 GLN A O 1
ATOM 599 N N . ASN A 1 74 ? -29.365 3.102 30.611 1.00 61.47 74 ASN A N 1
ATOM 600 C CA . ASN A 1 74 ? -28.424 2.773 29.540 1.00 61.47 74 ASN A CA 1
ATOM 601 C C . ASN A 1 74 ? -27.518 1.632 30.015 1.00 61.47 74 ASN A C 1
ATOM 603 O O . ASN A 1 74 ? -26.835 1.776 31.030 1.00 61.47 74 ASN A O 1
ATOM 607 N N . ASP A 1 75 ? -27.523 0.506 29.300 1.00 81.50 75 ASP A N 1
ATOM 608 C CA . ASP A 1 75 ? -26.668 -0.627 29.631 1.00 81.50 75 ASP A CA 1
ATOM 609 C C . ASP A 1 75 ? -25.192 -0.204 29.475 1.00 81.50 75 ASP A C 1
ATOM 611 O O . ASP A 1 75 ? -24.742 0.068 28.357 1.00 81.50 75 ASP A O 1
ATOM 615 N N . PRO A 1 76 ? -24.405 -0.129 30.566 1.00 84.19 76 PRO A N 1
ATOM 616 C CA . PRO A 1 76 ? -23.009 0.295 30.500 1.00 84.19 76 PRO A CA 1
ATOM 617 C C . PRO A 1 76 ? -22.145 -0.644 29.643 1.00 84.19 76 PRO A C 1
ATOM 619 O O . PRO A 1 76 ? -21.060 -0.246 29.211 1.00 84.19 76 PRO A O 1
ATOM 622 N N . VAL A 1 77 ? -22.600 -1.877 29.384 1.00 88.69 77 VAL A N 1
ATOM 623 C CA . VAL A 1 77 ? -21.966 -2.788 28.423 1.00 88.69 77 VAL A CA 1
ATOM 624 C C . VAL A 1 77 ? -22.236 -2.330 26.988 1.00 88.69 77 VAL A C 1
ATOM 626 O O . VAL A 1 77 ? -21.298 -2.272 26.191 1.00 88.69 77 VAL A O 1
ATOM 629 N N . ALA A 1 78 ? -23.475 -1.947 26.665 1.00 89.56 78 ALA A N 1
ATOM 630 C CA . ALA A 1 78 ? -23.855 -1.448 25.344 1.00 89.56 78 ALA A CA 1
ATOM 631 C C . ALA A 1 78 ? -23.088 -0.172 24.956 1.00 89.56 78 ALA A C 1
ATOM 633 O O . ALA A 1 78 ? -22.557 -0.099 23.848 1.00 89.56 78 ALA A O 1
ATOM 634 N N . GLU A 1 79 ? -22.935 0.784 25.878 1.00 90.06 79 GLU A N 1
ATOM 635 C CA . GLU A 1 79 ? -22.171 2.017 25.625 1.00 90.06 79 GLU A CA 1
ATOM 636 C C . GLU A 1 79 ? -20.688 1.724 25.337 1.00 90.06 79 GLU A C 1
ATOM 638 O O . GLU A 1 79 ? -20.103 2.204 24.365 1.00 90.06 79 GLU A O 1
ATOM 643 N N . ARG A 1 80 ? -20.055 0.860 26.142 1.00 92.50 80 ARG A N 1
ATOM 644 C CA . ARG A 1 80 ? -18.656 0.468 25.905 1.00 92.50 80 ARG A CA 1
ATOM 645 C C . ARG A 1 80 ? -18.492 -0.305 24.602 1.00 92.50 80 ARG A C 1
ATOM 647 O O . ARG A 1 80 ? -17.487 -0.126 23.913 1.00 92.50 80 ARG A O 1
ATOM 654 N N . LYS A 1 81 ? -19.466 -1.149 24.258 1.00 94.19 81 LYS A N 1
ATOM 655 C CA . LYS A 1 81 ? -19.492 -1.879 22.991 1.00 94.19 81 LYS A CA 1
ATOM 656 C C . LYS A 1 81 ? -19.567 -0.924 21.803 1.00 94.19 81 LYS A C 1
ATOM 658 O O . LYS A 1 81 ? -18.769 -1.069 20.884 1.00 94.19 81 LYS A O 1
ATOM 663 N N . PHE A 1 82 ? -20.410 0.106 21.873 1.00 94.31 82 PHE A N 1
ATOM 664 C CA . PHE A 1 82 ? -20.487 1.146 20.847 1.00 94.31 82 PHE A CA 1
ATOM 665 C C . PHE A 1 82 ? -19.130 1.833 20.606 1.00 94.31 82 PHE A C 1
ATOM 667 O O . PHE A 1 82 ? -18.709 2.000 19.460 1.00 94.31 82 PHE A O 1
ATOM 674 N N . LEU A 1 83 ? -18.384 2.158 21.668 1.00 94.31 83 LEU A N 1
ATOM 675 C CA . LEU A 1 83 ? -17.041 2.742 21.542 1.00 94.31 83 LEU A CA 1
ATOM 676 C C . LEU A 1 83 ? -16.022 1.784 20.900 1.00 94.31 83 LEU A C 1
ATOM 678 O O . LEU A 1 83 ? -15.165 2.225 20.130 1.00 94.31 83 LEU A O 1
ATOM 682 N N . VAL A 1 84 ? -16.093 0.481 21.200 1.00 96.56 84 VAL A N 1
ATOM 683 C CA . VAL A 1 84 ? -15.256 -0.547 20.550 1.00 96.56 84 VAL A CA 1
ATOM 684 C C . VAL A 1 84 ? -15.607 -0.669 19.067 1.00 96.56 84 VAL A C 1
ATOM 686 O O . VAL A 1 84 ? -14.704 -0.687 18.227 1.00 96.56 84 VAL A O 1
ATOM 689 N N . ASP A 1 85 ? -16.897 -0.695 18.740 1.00 96.88 85 ASP A N 1
ATOM 690 C CA . ASP A 1 85 ? -17.397 -0.811 17.368 1.00 96.88 85 ASP A CA 1
ATOM 691 C C . ASP A 1 85 ? -17.047 0.423 16.524 1.00 96.88 85 ASP A C 1
ATOM 693 O O . ASP A 1 85 ? -16.719 0.297 15.341 1.00 96.88 85 ASP A O 1
ATOM 697 N N . GLN A 1 86 ? -17.001 1.614 17.128 1.00 96.50 86 GLN A N 1
ATOM 698 C CA . GLN A 1 86 ? -16.514 2.820 16.458 1.00 96.50 86 GLN A CA 1
ATOM 699 C C . GLN A 1 86 ? -15.038 2.687 16.048 1.00 96.50 86 GLN A C 1
ATOM 701 O O . GLN A 1 86 ? -14.672 3.043 14.926 1.00 96.50 86 GLN A O 1
ATOM 706 N N . VAL A 1 87 ? -14.180 2.165 16.931 1.00 96.12 87 VAL A N 1
ATOM 707 C CA . VAL A 1 87 ? -12.756 1.943 16.615 1.00 96.12 87 VAL A CA 1
ATOM 708 C C . VAL A 1 87 ? -12.596 0.846 15.567 1.00 96.12 87 VAL A C 1
ATOM 710 O O . VAL A 1 87 ? -11.787 0.998 14.655 1.00 96.12 87 VAL A O 1
ATOM 713 N N . LYS A 1 88 ? -13.405 -0.216 15.642 1.00 97.38 88 LYS A N 1
ATOM 714 C CA . LYS A 1 88 ? -13.439 -1.270 14.624 1.00 97.38 88 LYS A CA 1
ATOM 715 C C . LYS A 1 88 ? -13.803 -0.723 13.245 1.00 97.38 88 LYS A C 1
ATOM 717 O O . LYS A 1 88 ? -13.089 -0.974 12.287 1.00 97.38 88 LYS A O 1
ATOM 722 N N . THR A 1 89 ? -14.860 0.080 13.163 1.00 97.88 89 THR A N 1
ATOM 723 C CA . THR A 1 89 ? -15.305 0.688 11.899 1.00 97.88 89 THR A CA 1
ATOM 724 C C . THR A 1 89 ? -14.209 1.564 11.293 1.00 97.88 89 THR A C 1
ATOM 726 O O . THR A 1 89 ? -13.959 1.516 10.092 1.00 97.88 89 THR A O 1
ATOM 729 N N . ARG A 1 90 ? -13.503 2.346 12.123 1.00 96.44 90 ARG A N 1
ATOM 730 C CA . ARG A 1 90 ? -12.343 3.126 11.665 1.00 96.44 90 ARG A CA 1
ATOM 731 C C . ARG A 1 90 ? -11.221 2.224 11.151 1.00 96.44 90 ARG A C 1
ATOM 733 O O . ARG A 1 90 ? -10.655 2.533 10.111 1.00 96.44 90 ARG A O 1
ATOM 740 N N . LEU A 1 91 ? -10.921 1.123 11.843 1.00 97.94 91 LEU A N 1
ATOM 741 C CA . LEU A 1 91 ? -9.919 0.151 11.401 1.00 97.94 91 LEU A CA 1
ATOM 742 C C . LEU A 1 91 ? -10.272 -0.447 10.040 1.00 97.94 91 LEU A C 1
ATOM 744 O O . LEU A 1 91 ? -9.425 -0.458 9.153 1.00 97.94 91 LEU A O 1
ATOM 748 N N . ASP A 1 92 ? -11.514 -0.890 9.865 1.00 97.88 92 ASP A N 1
ATOM 749 C CA . ASP A 1 92 ? -11.978 -1.495 8.616 1.00 97.88 92 ASP A CA 1
ATOM 750 C C . ASP A 1 92 ? -11.854 -0.502 7.442 1.00 97.88 92 ASP A C 1
ATOM 752 O O . ASP A 1 92 ? -11.348 -0.862 6.377 1.00 97.88 92 ASP A O 1
ATOM 756 N N . ASN A 1 93 ? -12.200 0.773 7.662 1.00 97.12 93 ASN A N 1
ATOM 757 C CA . ASN A 1 93 ? -12.040 1.836 6.663 1.00 97.12 93 ASN A CA 1
ATOM 758 C C . ASN A 1 93 ? -10.566 2.088 6.287 1.00 97.12 93 ASN A C 1
ATOM 760 O O . ASN A 1 93 ? -10.246 2.253 5.109 1.00 97.12 93 ASN A O 1
ATOM 764 N N . GLU A 1 94 ? -9.657 2.131 7.267 1.00 96.12 94 GLU A N 1
ATOM 765 C CA . GLU A 1 94 ? -8.222 2.334 7.013 1.00 96.12 94 GLU A CA 1
ATOM 766 C C . GLU A 1 94 ? -7.601 1.129 6.290 1.00 96.12 94 GLU A C 1
ATOM 768 O O . GLU A 1 94 ? -6.813 1.306 5.361 1.00 96.12 94 GLU A O 1
ATOM 773 N N . VAL A 1 95 ? -8.008 -0.096 6.642 1.00 97.31 95 VAL A N 1
ATOM 774 C CA . VAL A 1 95 ? -7.579 -1.325 5.955 1.00 97.31 95 VAL A CA 1
ATOM 775 C C . VAL A 1 95 ? -8.063 -1.336 4.505 1.00 97.31 95 VAL A C 1
ATOM 777 O O . VAL A 1 95 ? -7.298 -1.675 3.601 1.00 97.31 95 VAL A O 1
ATOM 780 N N . GLU A 1 96 ? -9.308 -0.933 4.245 1.00 97.81 96 GLU A N 1
ATOM 781 C CA . GLU A 1 96 ? -9.813 -0.809 2.877 1.00 97.81 96 GLU A CA 1
ATOM 782 C C . GLU A 1 96 ? -9.018 0.242 2.079 1.00 97.81 96 GLU A C 1
ATOM 784 O O . GLU A 1 96 ? -8.640 0.003 0.925 1.00 97.81 96 GLU A O 1
ATOM 789 N N . ALA A 1 97 ? -8.711 1.389 2.693 1.00 95.88 97 ALA A N 1
ATOM 790 C CA . ALA A 1 97 ? -7.883 2.426 2.082 1.00 95.88 97 ALA A CA 1
ATOM 791 C C . ALA A 1 97 ? -6.470 1.912 1.755 1.00 95.88 97 ALA A C 1
ATOM 793 O O . ALA A 1 97 ? -5.977 2.133 0.646 1.00 95.88 97 ALA A O 1
ATOM 794 N N . HIS A 1 98 ? -5.851 1.158 2.668 1.00 96.81 98 HIS A N 1
ATOM 795 C CA . HIS A 1 98 ? -4.548 0.520 2.461 1.00 96.81 98 HIS A CA 1
ATOM 796 C C . HIS A 1 98 ? -4.561 -0.466 1.292 1.00 96.81 98 HIS A C 1
ATOM 798 O O . HIS A 1 98 ? -3.685 -0.413 0.425 1.00 96.81 98 HIS A O 1
ATOM 804 N N . GLN A 1 99 ? -5.596 -1.301 1.185 1.00 97.19 99 GLN A N 1
ATOM 805 C CA . GLN A 1 99 ? -5.743 -2.240 0.072 1.00 97.19 99 GLN A CA 1
ATOM 806 C C . GLN A 1 99 ? -5.902 -1.528 -1.278 1.00 97.19 99 GLN A C 1
ATOM 808 O O . GLN A 1 99 ? -5.312 -1.955 -2.278 1.00 97.19 99 GLN A O 1
ATOM 813 N N . LYS A 1 100 ? -6.683 -0.440 -1.325 1.00 96.81 100 LYS A N 1
ATOM 814 C CA . LYS A 1 100 ? -6.835 0.390 -2.532 1.00 96.81 100 LYS A CA 1
ATOM 815 C C . LYS A 1 100 ? -5.505 1.027 -2.927 1.00 96.81 100 LYS A C 1
ATOM 817 O O . LYS A 1 100 ? -5.111 0.936 -4.090 1.00 96.81 100 LYS A O 1
ATOM 822 N N . LEU A 1 101 ? -4.784 1.590 -1.958 1.00 95.31 101 LEU A N 1
ATOM 823 C CA . LEU A 1 101 ? -3.475 2.198 -2.175 1.00 95.31 101 LEU A CA 1
ATOM 824 C C . LEU A 1 101 ? -2.453 1.175 -2.696 1.00 95.31 101 LEU A C 1
ATOM 826 O O . LEU A 1 101 ? -1.780 1.432 -3.689 1.00 95.31 101 LEU A O 1
ATOM 830 N N . CYS A 1 102 ? -2.408 -0.026 -2.114 1.00 96.56 102 CYS A N 1
ATOM 831 C CA . CYS A 1 102 ? -1.553 -1.124 -2.571 1.00 96.56 102 CYS A CA 1
ATOM 832 C C . CYS A 1 102 ? -1.781 -1.485 -4.045 1.00 96.56 102 CYS A C 1
ATOM 834 O O . CYS A 1 102 ? -0.829 -1.737 -4.790 1.00 96.56 102 CYS A O 1
ATOM 836 N N . LYS A 1 103 ? -3.047 -1.545 -4.479 1.00 97.00 103 LYS A N 1
ATOM 837 C CA . LYS A 1 103 ? -3.391 -1.811 -5.883 1.00 97.00 103 LYS A CA 1
ATOM 838 C C . LYS A 1 103 ? -2.924 -0.667 -6.779 1.00 97.00 103 LYS A C 1
ATOM 840 O O . LYS A 1 103 ? -2.232 -0.925 -7.761 1.00 97.00 103 LYS A O 1
ATOM 845 N N . HIS A 1 104 ? -3.228 0.571 -6.390 1.00 95.94 104 HIS A N 1
ATOM 846 C CA . HIS A 1 104 ? -2.853 1.765 -7.142 1.00 95.94 104 HIS A CA 1
ATOM 847 C C . HIS A 1 104 ? -1.334 1.897 -7.315 1.00 95.94 104 HIS A C 1
ATOM 849 O O . HIS A 1 104 ? -0.850 2.099 -8.425 1.00 95.94 104 HIS A O 1
ATOM 855 N N . ILE A 1 105 ? -0.563 1.726 -6.239 1.00 96.44 105 ILE A N 1
ATOM 856 C CA . ILE A 1 105 ? 0.900 1.822 -6.276 1.00 96.44 105 ILE A CA 1
ATOM 857 C C . ILE A 1 105 ? 1.491 0.732 -7.159 1.00 96.44 105 ILE A C 1
ATOM 859 O O . ILE A 1 105 ? 2.379 1.017 -7.962 1.00 96.44 105 ILE A O 1
ATOM 863 N N . ARG A 1 106 ? 0.998 -0.507 -7.045 1.00 97.00 106 ARG A N 1
ATOM 864 C CA . ARG A 1 106 ? 1.449 -1.614 -7.896 1.00 97.00 106 ARG A CA 1
ATOM 865 C C . ARG A 1 106 ? 1.224 -1.302 -9.373 1.00 97.00 106 ARG A C 1
ATOM 867 O O . ARG A 1 106 ? 2.147 -1.460 -10.167 1.00 97.00 106 ARG A O 1
ATOM 874 N N . GLU A 1 107 ? 0.027 -0.851 -9.732 1.00 97.50 107 GLU A N 1
ATOM 875 C CA . GLU A 1 107 ? -0.321 -0.491 -11.107 1.00 97.50 107 GLU A CA 1
ATOM 876 C C . GLU A 1 107 ? 0.525 0.676 -11.627 1.00 97.50 107 GLU A C 1
ATOM 878 O O . GLU A 1 107 ? 1.113 0.583 -12.706 1.00 97.50 107 GLU A O 1
ATOM 883 N N . LYS A 1 108 ? 0.660 1.742 -10.833 1.00 95.75 108 LYS A N 1
ATOM 884 C CA . LYS A 1 108 ? 1.445 2.929 -11.184 1.00 95.75 108 LYS A CA 1
ATOM 885 C C . LYS A 1 108 ? 2.923 2.594 -11.367 1.00 95.75 108 LYS A C 1
ATOM 887 O O . LYS A 1 108 ? 3.515 2.984 -12.366 1.00 95.75 108 LYS A O 1
ATOM 892 N N . SER A 1 109 ? 3.496 1.804 -10.459 1.00 97.44 109 SER A N 1
ATOM 893 C CA . SER A 1 109 ? 4.903 1.389 -10.523 1.00 97.44 109 SER A CA 1
ATOM 894 C C . SER A 1 109 ? 5.171 0.530 -11.755 1.00 97.44 109 SER A C 1
ATOM 896 O O . SER A 1 109 ? 6.120 0.773 -12.495 1.00 97.44 109 SER A O 1
ATOM 898 N N . LEU A 1 110 ? 4.310 -0.456 -12.011 1.00 97.75 110 LEU A N 1
ATOM 899 C CA . LEU A 1 110 ? 4.439 -1.340 -13.164 1.00 97.75 110 LEU A CA 1
ATOM 900 C C . LEU A 1 110 ? 4.254 -0.584 -14.485 1.00 97.75 110 LEU A C 1
ATOM 902 O O . LEU A 1 110 ? 4.985 -0.849 -15.438 1.00 97.75 110 LEU A O 1
ATOM 906 N N . THR A 1 111 ? 3.333 0.378 -14.535 1.00 97.06 111 THR A N 1
ATOM 907 C CA . THR A 1 111 ? 3.140 1.238 -15.708 1.00 97.06 111 THR A CA 1
ATOM 908 C C . THR A 1 111 ? 4.383 2.082 -15.972 1.00 97.06 111 THR A C 1
ATOM 910 O O . THR A 1 111 ? 4.919 2.011 -17.075 1.00 97.06 111 THR A O 1
ATOM 913 N N . SER A 1 112 ? 4.909 2.786 -14.963 1.00 95.69 112 SER A N 1
ATOM 914 C CA . SER A 1 112 ? 6.124 3.599 -15.110 1.00 95.69 112 SER A CA 1
ATOM 915 C C . SER A 1 112 ? 7.343 2.770 -15.529 1.00 95.69 112 SER A C 1
ATOM 917 O O . SER A 1 112 ? 8.137 3.185 -16.369 1.00 95.69 112 SER A O 1
ATOM 919 N N . LEU A 1 113 ? 7.504 1.560 -14.992 1.00 97.12 113 LEU A N 1
ATOM 920 C CA . LEU A 1 113 ? 8.601 0.687 -15.412 1.00 97.12 113 LEU A CA 1
ATOM 921 C C . LEU A 1 113 ? 8.445 0.254 -16.873 1.00 97.12 113 LEU A C 1
ATOM 923 O O . LEU A 1 113 ? 9.407 0.321 -17.636 1.00 97.12 113 LEU A O 1
ATOM 927 N N . ARG A 1 114 ? 7.236 -0.145 -17.289 1.00 96.50 114 ARG A N 1
ATOM 928 C CA . ARG A 1 114 ? 6.970 -0.551 -18.678 1.00 96.50 114 ARG A CA 1
ATOM 929 C C . ARG A 1 114 ? 7.200 0.576 -19.680 1.00 96.50 114 ARG A C 1
ATOM 931 O O . ARG A 1 114 ? 7.614 0.284 -20.797 1.00 96.50 114 ARG A O 1
ATOM 938 N N . THR A 1 115 ? 6.944 1.827 -19.306 1.00 95.25 115 THR A N 1
ATOM 939 C CA . THR A 1 115 ? 7.142 2.973 -20.203 1.00 95.25 115 THR A CA 1
ATOM 940 C C . THR A 1 115 ? 8.609 3.375 -20.322 1.00 95.25 115 THR A C 1
ATOM 942 O O . THR A 1 115 ? 9.058 3.662 -21.428 1.00 95.25 115 THR A O 1
ATOM 945 N N . HIS A 1 116 ? 9.370 3.375 -19.224 1.00 95.69 116 HIS A N 1
ATOM 946 C CA . HIS A 1 116 ? 10.722 3.949 -19.210 1.00 95.69 116 HIS A CA 1
ATOM 947 C C . HIS A 1 116 ? 11.854 2.937 -19.435 1.00 95.69 116 HIS A C 1
ATOM 949 O O . HIS A 1 116 ? 12.915 3.311 -19.936 1.00 95.69 116 HIS A O 1
ATOM 955 N N . LEU A 1 117 ? 11.650 1.652 -19.121 1.00 97.31 117 LEU A N 1
ATOM 956 C CA . LEU A 1 117 ? 12.670 0.621 -19.354 1.00 97.31 117 LEU A CA 1
ATOM 957 C C . LEU A 1 117 ? 13.079 0.480 -20.832 1.00 97.31 117 LEU A C 1
ATOM 959 O O . LEU A 1 117 ? 14.281 0.400 -21.090 1.00 97.31 117 LEU A O 1
ATOM 963 N N . PRO A 1 118 ? 12.154 0.475 -21.816 1.00 96.06 118 PRO A N 1
ATOM 964 C CA . PRO A 1 118 ? 12.536 0.336 -23.221 1.00 96.06 118 PRO A CA 1
ATOM 965 C C . PRO A 1 118 ? 13.453 1.464 -23.705 1.00 96.06 118 PRO A C 1
ATOM 967 O O . PRO A 1 118 ? 14.421 1.216 -24.421 1.00 96.06 118 PRO A O 1
ATOM 970 N N . GLU A 1 119 ? 13.172 2.701 -23.294 1.00 94.12 119 GLU A N 1
ATOM 971 C CA . GLU A 1 119 ? 13.983 3.860 -23.663 1.00 94.12 119 GLU A CA 1
ATOM 972 C C . GLU A 1 119 ? 15.372 3.806 -23.023 1.00 94.12 119 GLU A C 1
ATOM 974 O O . GLU A 1 119 ? 16.367 4.054 -23.708 1.00 94.12 119 GLU A O 1
ATOM 979 N N . LEU A 1 120 ? 15.449 3.420 -21.745 1.00 96.94 120 LEU A N 1
ATOM 980 C CA . LEU A 1 120 ? 16.717 3.232 -21.048 1.00 96.94 120 LEU A CA 1
ATOM 981 C C . LEU A 1 120 ? 17.584 2.185 -21.749 1.00 96.94 120 LEU A C 1
ATOM 983 O O . LEU A 1 120 ? 18.746 2.456 -22.049 1.00 96.94 120 LEU A O 1
ATOM 987 N N . PHE A 1 121 ? 17.023 1.006 -22.031 1.00 96.62 121 PHE A N 1
ATOM 988 C CA . PHE A 1 121 ? 17.772 -0.063 -22.684 1.00 96.62 121 PHE A CA 1
ATOM 989 C C . PHE A 1 121 ? 18.237 0.345 -24.076 1.00 96.62 121 PHE A C 1
ATOM 991 O O . PHE A 1 121 ? 19.409 0.157 -24.381 1.00 96.62 121 PHE A O 1
ATOM 998 N N . ARG A 1 122 ? 17.377 0.987 -24.877 1.00 95.56 122 ARG A N 1
ATOM 999 C CA . ARG A 1 122 ? 17.766 1.505 -26.195 1.00 95.56 122 ARG A CA 1
ATOM 1000 C C . ARG A 1 122 ? 18.937 2.482 -26.095 1.00 95.56 122 ARG A C 1
ATOM 1002 O O . ARG A 1 122 ? 19.952 2.277 -26.747 1.00 95.56 122 ARG A O 1
ATOM 1009 N N . ALA A 1 123 ? 18.839 3.496 -25.233 1.00 95.44 123 ALA A N 1
ATOM 1010 C CA . ALA A 1 123 ? 19.891 4.502 -25.090 1.00 95.44 123 ALA A CA 1
ATOM 1011 C C . ALA A 1 123 ? 21.229 3.901 -24.619 1.00 95.44 123 ALA A C 1
ATOM 1013 O O . ALA A 1 123 ? 22.296 4.355 -25.035 1.00 95.44 123 ALA A O 1
ATOM 1014 N N . MET A 1 124 ? 21.179 2.878 -23.762 1.00 94.81 124 MET A N 1
ATOM 1015 C CA . MET A 1 124 ? 22.363 2.151 -23.298 1.00 94.81 124 MET A CA 1
ATOM 1016 C C . MET A 1 124 ? 22.956 1.245 -24.382 1.00 94.81 124 MET A C 1
ATOM 1018 O O . MET A 1 124 ? 24.177 1.198 -24.524 1.00 94.81 124 MET A O 1
ATOM 1022 N N . SER A 1 125 ? 22.117 0.560 -25.163 1.00 94.50 125 SER A N 1
ATOM 1023 C CA . SER A 1 125 ? 22.544 -0.247 -26.310 1.00 94.50 125 SER A CA 1
ATOM 1024 C C . SER A 1 125 ? 23.211 0.610 -27.382 1.00 94.50 125 SER A C 1
ATOM 1026 O O . SER A 1 125 ? 24.309 0.273 -27.816 1.00 94.50 125 SER A O 1
ATOM 1028 N N . ASP A 1 126 ? 22.611 1.749 -27.737 1.00 92.69 126 ASP A N 1
ATOM 1029 C CA . ASP A 1 126 ? 23.173 2.694 -28.709 1.00 92.69 126 ASP A CA 1
ATOM 1030 C C . ASP A 1 126 ? 24.537 3.217 -28.239 1.00 92.69 126 ASP A C 1
ATOM 1032 O O . ASP A 1 126 ? 25.493 3.298 -29.012 1.00 92.69 126 ASP A O 1
ATOM 1036 N N . PHE A 1 127 ? 24.655 3.532 -26.944 1.00 91.31 127 PHE A N 1
ATOM 1037 C CA . PHE A 1 127 ? 25.918 3.956 -26.348 1.00 91.31 127 PHE A CA 1
ATOM 1038 C C . PHE A 1 127 ? 26.985 2.857 -26.410 1.00 91.31 127 PHE A C 1
ATOM 1040 O O . PHE A 1 127 ? 28.107 3.118 -26.841 1.00 91.31 127 PHE A O 1
ATOM 1047 N N . ALA A 1 128 ? 26.642 1.624 -26.030 1.00 91.06 128 ALA A N 1
ATOM 1048 C CA . ALA A 1 128 ? 27.562 0.492 -26.095 1.00 91.06 128 ALA A CA 1
ATOM 1049 C C . ALA A 1 128 ? 28.011 0.205 -27.537 1.00 91.06 128 ALA A C 1
ATOM 1051 O O . ALA A 1 128 ? 29.197 -0.029 -27.781 1.00 91.06 128 ALA A O 1
ATOM 1052 N N . GLN A 1 129 ? 27.089 0.285 -28.499 1.00 89.31 129 GLN A N 1
ATOM 1053 C CA . GLN A 1 129 ? 27.396 0.107 -29.913 1.00 89.31 129 GLN A CA 1
ATOM 1054 C C . GLN A 1 129 ? 28.346 1.196 -30.417 1.00 89.31 129 GLN A C 1
ATOM 1056 O O . GLN A 1 129 ? 29.349 0.869 -31.048 1.00 89.31 129 GLN A O 1
ATOM 1061 N N . ALA A 1 130 ? 28.097 2.462 -30.074 1.00 88.31 130 ALA A N 1
ATOM 1062 C CA . ALA A 1 130 ? 28.989 3.567 -30.417 1.00 88.31 130 ALA A CA 1
ATOM 1063 C C . ALA A 1 130 ? 30.397 3.392 -29.818 1.00 88.31 130 ALA A C 1
ATOM 1065 O O . ALA A 1 130 ? 31.396 3.630 -30.492 1.00 88.31 130 ALA A O 1
ATOM 1066 N N . CYS A 1 131 ? 30.503 2.923 -28.571 1.00 84.69 131 CYS A N 1
ATOM 1067 C CA . CYS A 1 131 ? 31.798 2.592 -27.975 1.00 84.69 131 CYS A CA 1
ATOM 1068 C C . CYS A 1 131 ? 32.497 1.449 -28.726 1.00 84.69 131 CYS A C 1
ATOM 1070 O O . CYS A 1 131 ? 33.706 1.504 -28.938 1.00 84.69 131 CYS A O 1
ATOM 1072 N N . SER A 1 132 ? 31.753 0.427 -29.156 1.00 84.81 132 SER A N 1
ATOM 1073 C CA . SER A 1 132 ? 32.319 -0.696 -29.910 1.00 84.81 132 SER A CA 1
ATOM 1074 C C . SER A 1 132 ? 32.819 -0.287 -31.300 1.00 84.81 132 SER A C 1
ATOM 1076 O O . SER A 1 132 ? 33.908 -0.695 -31.692 1.00 84.81 132 SER A O 1
ATOM 1078 N N . SER A 1 133 ? 32.089 0.571 -32.023 1.00 77.19 133 SER A N 1
ATOM 1079 C CA . SER A 1 133 ? 32.472 1.015 -33.368 1.00 77.19 133 SER A CA 1
ATOM 1080 C C . SER A 1 133 ? 33.683 1.946 -33.359 1.00 77.19 133 SER A C 1
ATOM 1082 O O . SER A 1 133 ? 34.515 1.863 -34.258 1.00 77.19 133 SER A O 1
ATOM 1084 N N . ILE A 1 134 ? 33.832 2.780 -32.325 1.00 70.50 134 ILE A N 1
ATOM 1085 C CA . ILE A 1 134 ? 35.033 3.607 -32.119 1.00 70.50 134 ILE A CA 1
ATOM 1086 C C . ILE A 1 134 ? 36.278 2.725 -31.941 1.00 70.50 134 ILE A C 1
ATOM 1088 O O . ILE A 1 134 ? 37.306 2.991 -32.559 1.00 70.50 134 ILE A O 1
ATOM 1092 N N . ASN A 1 135 ? 36.172 1.646 -31.158 1.00 54.19 135 ASN A N 1
ATOM 1093 C CA . ASN A 1 135 ? 37.278 0.706 -30.952 1.00 54.19 135 ASN A CA 1
ATOM 1094 C C . ASN A 1 135 ? 37.619 -0.099 -32.219 1.00 54.19 135 ASN A C 1
ATOM 1096 O O . ASN A 1 135 ? 38.770 -0.484 -32.407 1.00 54.19 135 ASN A O 1
ATOM 1100 N N . VAL A 1 136 ? 36.645 -0.333 -33.107 1.00 56.19 136 VAL A N 1
ATOM 1101 C CA . VAL A 1 136 ? 36.894 -0.958 -34.416 1.00 56.19 136 VAL A CA 1
ATOM 1102 C C . VAL A 1 136 ? 37.569 0.029 -35.371 1.00 56.19 136 VAL A C 1
ATOM 1104 O O . VAL A 1 136 ? 38.529 -0.359 -36.026 1.00 56.19 136 VAL A O 1
ATOM 1107 N N . GLN A 1 137 ? 37.161 1.303 -35.411 1.00 49.03 137 GLN A N 1
ATOM 1108 C CA . GLN A 1 137 ? 37.772 2.302 -36.301 1.00 49.03 137 GLN A CA 1
ATOM 1109 C C . GLN A 1 137 ? 39.257 2.541 -35.982 1.00 49.03 137 GLN A C 1
ATOM 1111 O O . GLN A 1 137 ? 40.072 2.576 -36.899 1.00 49.03 137 GLN A O 1
ATOM 1116 N N . SER A 1 138 ? 39.644 2.576 -34.700 1.00 49.62 138 SER A N 1
ATOM 1117 C CA . SER A 1 138 ? 41.066 2.629 -34.319 1.00 49.62 138 SER A CA 1
ATOM 1118 C C . SER A 1 138 ? 41.872 1.400 -34.759 1.00 49.62 138 SER A C 1
ATOM 1120 O O . SER A 1 138 ? 43.085 1.497 -34.935 1.00 49.62 138 SER A O 1
ATOM 1122 N N . CYS A 1 139 ? 41.220 0.247 -34.948 1.00 50.12 139 CYS A N 1
ATOM 1123 C CA . CYS A 1 139 ? 41.854 -0.947 -35.506 1.00 50.12 139 CYS A CA 1
ATOM 1124 C C . CYS A 1 139 ? 41.980 -0.888 -37.037 1.00 50.12 139 CYS A C 1
ATOM 1126 O O . CYS A 1 139 ? 42.968 -1.398 -37.553 1.00 50.12 139 CYS A O 1
ATOM 1128 N N . VAL A 1 140 ? 41.038 -0.262 -37.759 1.00 51.31 140 VAL A N 1
ATOM 1129 C CA . VAL A 1 140 ? 41.111 -0.137 -39.233 1.00 51.31 140 VAL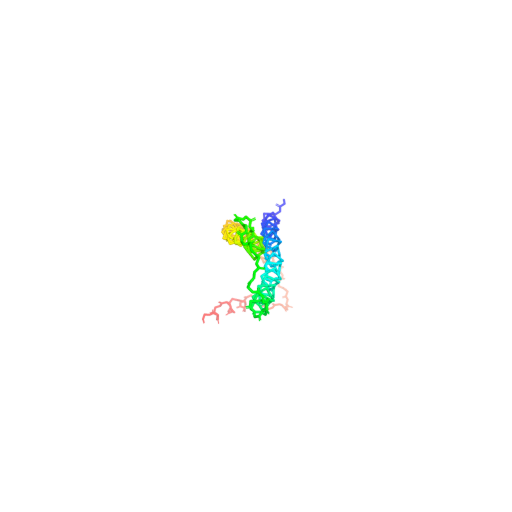 A CA 1
ATOM 1130 C C . VAL A 1 140 ? 42.079 0.970 -39.668 1.00 51.31 140 VAL A C 1
ATOM 1132 O O . VAL A 1 140 ? 42.750 0.836 -40.684 1.00 51.31 140 VAL A O 1
ATOM 1135 N N . ASP A 1 141 ? 42.226 2.026 -38.865 1.00 46.91 141 ASP A N 1
ATOM 1136 C CA . ASP A 1 141 ? 43.202 3.094 -39.128 1.00 46.91 141 ASP A CA 1
ATOM 1137 C C . ASP A 1 141 ? 44.650 2.674 -38.777 1.00 46.91 141 ASP A C 1
ATOM 1139 O O . ASP A 1 141 ? 45.608 3.352 -39.150 1.00 46.91 141 ASP A O 1
ATOM 1143 N N . SER A 1 142 ? 44.823 1.531 -38.096 1.00 46.88 142 SER A N 1
ATOM 1144 C CA . SER A 1 142 ? 46.119 0.962 -37.692 1.00 46.88 142 SER A CA 1
ATOM 1145 C C . SER A 1 142 ? 46.613 -0.155 -38.624 1.00 46.88 142 SER A C 1
ATOM 1147 O O . SER A 1 142 ? 47.275 -1.089 -38.177 1.00 46.88 142 SER A O 1
ATOM 1149 N N . ASP A 1 143 ? 46.397 -0.021 -39.937 1.00 44.47 143 ASP A N 1
ATOM 1150 C CA . ASP A 1 143 ? 47.188 -0.733 -40.963 1.00 44.47 143 ASP A CA 1
ATOM 1151 C C . ASP A 1 143 ? 48.646 -0.212 -41.060 1.00 44.47 143 ASP A C 1
ATOM 1153 O O . ASP A 1 143 ? 49.414 -0.567 -41.956 1.00 44.47 143 ASP A O 1
ATOM 1157 N N . LEU A 1 144 ? 49.080 0.607 -40.098 1.00 45.88 144 LEU A N 1
ATOM 1158 C CA . LEU A 1 144 ? 50.477 0.952 -39.868 1.00 45.88 144 LEU A CA 1
ATOM 1159 C C . LEU A 1 144 ? 50.979 0.295 -38.576 1.00 45.88 144 LEU A C 1
ATOM 1161 O O . LEU A 1 144 ? 50.786 0.796 -37.473 1.00 45.88 144 LEU A O 1
ATOM 1165 N N . ALA A 1 145 ? 51.721 -0.793 -38.790 1.00 42.50 145 ALA A N 1
ATOM 1166 C CA . ALA A 1 145 ? 52.659 -1.445 -37.876 1.00 42.50 145 ALA A CA 1
ATOM 1167 C C . ALA A 1 145 ? 52.078 -2.400 -36.814 1.00 42.50 145 ALA A C 1
ATOM 1169 O O . ALA A 1 145 ? 51.947 -2.086 -35.635 1.00 42.50 145 ALA A O 1
ATOM 1170 N N . PHE A 1 146 ? 51.880 -3.645 -37.258 1.00 42.06 146 PHE A N 1
ATOM 1171 C CA . PHE A 1 146 ? 52.377 -4.877 -36.624 1.00 42.06 146 PHE A CA 1
ATOM 1172 C C . PHE A 1 146 ? 53.130 -4.660 -35.293 1.00 42.06 146 PHE A C 1
ATOM 1174 O O 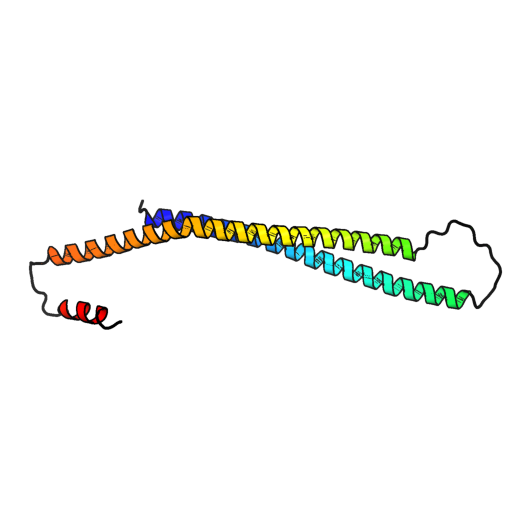. PHE A 1 146 ? 54.350 -4.489 -35.271 1.00 42.06 146 PHE A O 1
ATOM 1181 N N . TRP A 1 147 ? 52.408 -4.697 -34.172 1.00 37.88 147 TRP A N 1
ATOM 1182 C CA . TRP A 1 147 ? 53.007 -4.881 -32.850 1.00 37.88 147 TRP A CA 1
ATOM 1183 C C . TRP A 1 147 ? 53.181 -6.387 -32.598 1.00 37.88 147 TRP A C 1
ATOM 1185 O O . TRP A 1 147 ? 52.181 -7.105 -32.509 1.00 37.88 147 TRP A O 1
ATOM 1195 N N . PRO A 1 148 ? 54.415 -6.909 -32.478 1.00 41.12 148 PRO A N 1
ATOM 1196 C CA . PRO A 1 148 ? 54.627 -8.312 -32.164 1.00 41.12 148 PRO A CA 1
ATOM 1197 C C . PRO A 1 148 ? 54.353 -8.530 -30.671 1.00 41.12 148 PRO A C 1
ATOM 1199 O O . PRO A 1 148 ? 55.178 -8.186 -29.828 1.00 41.12 148 PRO A O 1
ATOM 1202 N N . GLY A 1 149 ? 53.186 -9.087 -30.331 1.00 52.22 149 GLY A N 1
ATOM 1203 C CA . GLY A 1 149 ? 52.914 -9.517 -28.952 1.00 52.22 149 GLY A CA 1
ATOM 1204 C C . GLY A 1 149 ? 51.457 -9.623 -28.505 1.00 52.22 149 GLY A C 1
ATOM 1205 O O . GLY A 1 149 ? 51.222 -10.129 -27.412 1.00 52.22 149 GLY A O 1
ATOM 1206 N N . LEU A 1 150 ? 50.472 -9.198 -29.300 1.00 52.50 150 LEU A N 1
ATOM 1207 C CA . LEU A 1 150 ? 49.056 -9.336 -28.940 1.00 52.50 150 LEU A CA 1
ATOM 1208 C C . LEU A 1 150 ? 48.352 -10.303 -29.890 1.00 52.50 150 LEU A C 1
ATOM 1210 O O . LEU A 1 150 ? 48.526 -10.240 -31.105 1.00 52.50 150 LEU A O 1
ATOM 1214 N N . TRP A 1 151 ? 47.620 -11.248 -29.296 1.00 51.22 151 TRP A N 1
ATOM 1215 C CA . TRP A 1 151 ? 46.966 -12.365 -29.971 1.00 51.22 151 TRP A CA 1
ATOM 1216 C C . TRP A 1 151 ? 46.208 -11.949 -31.243 1.00 51.22 151 TRP A C 1
ATOM 1218 O O . TRP A 1 151 ? 45.504 -10.938 -31.234 1.00 51.22 151 TRP A O 1
ATOM 1228 N N . PRO A 1 152 ? 46.278 -12.751 -32.323 1.00 47.25 152 PRO A N 1
ATOM 1229 C CA . PRO A 1 152 ? 45.538 -12.460 -33.542 1.00 47.25 152 PRO A CA 1
ATOM 1230 C C . PRO A 1 152 ? 44.021 -12.505 -33.295 1.00 47.25 152 PRO A C 1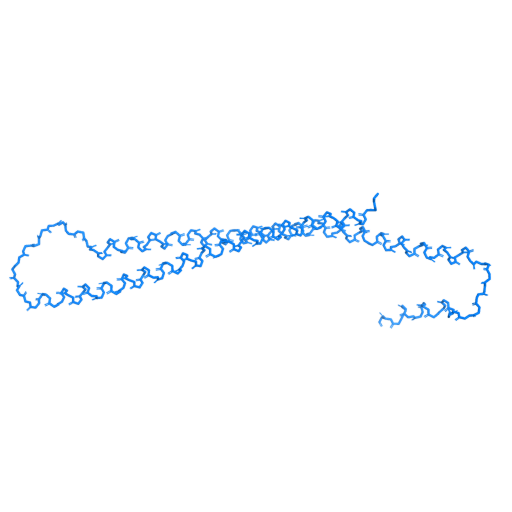
ATOM 1232 O O . PRO A 1 152 ? 43.503 -13.412 -32.639 1.00 47.25 152 PRO A O 1
ATOM 1235 N N . CYS A 1 153 ? 43.305 -11.535 -33.880 1.00 50.72 153 CYS A N 1
ATOM 1236 C CA . CYS A 1 153 ? 41.843 -11.374 -33.807 1.00 50.72 153 CYS A CA 1
ATOM 1237 C C . CYS A 1 153 ? 41.041 -12.637 -34.178 1.00 50.72 153 CYS A C 1
ATOM 1239 O O . CYS A 1 153 ? 39.882 -12.767 -33.785 1.00 50.72 153 CYS A O 1
ATOM 1241 N N . SER A 1 154 ? 41.649 -13.603 -34.870 1.00 49.81 154 SER A N 1
ATOM 1242 C CA . SER A 1 154 ? 41.032 -14.887 -35.219 1.00 49.81 154 SER A CA 1
ATOM 1243 C C . SER A 1 154 ? 40.640 -15.749 -34.010 1.00 49.81 154 SER A C 1
ATOM 1245 O O . SER A 1 154 ? 39.791 -16.628 -34.147 1.00 49.81 154 SER A O 1
ATOM 1247 N N . LEU A 1 155 ? 41.196 -15.496 -32.818 1.00 50.03 155 LEU A N 1
ATOM 1248 C CA . LEU A 1 155 ? 40.826 -16.226 -31.600 1.00 50.03 155 LEU A CA 1
ATOM 1249 C C . LEU A 1 155 ? 39.580 -15.670 -30.898 1.00 50.03 155 LEU A C 1
ATOM 1251 O O . LEU A 1 155 ? 38.893 -16.424 -30.216 1.00 50.03 155 LEU A O 1
ATOM 1255 N N . PHE A 1 156 ? 39.226 -14.396 -31.096 1.00 48.91 156 PHE A N 1
ATOM 1256 C CA . PHE A 1 156 ? 38.019 -13.831 -30.477 1.00 48.91 156 PHE A CA 1
ATOM 1257 C C . PHE A 1 156 ? 36.736 -14.275 -31.198 1.0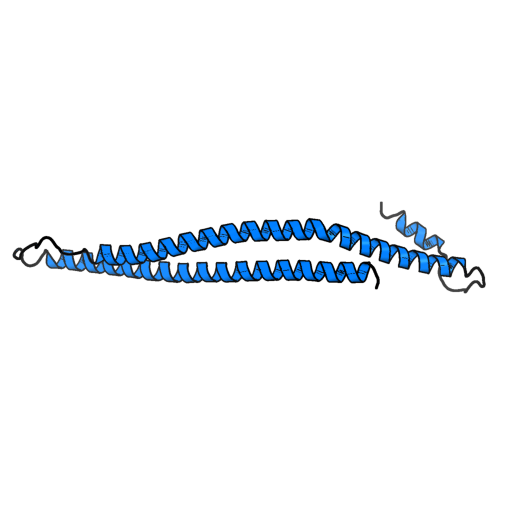0 48.91 156 PHE A C 1
ATOM 1259 O O . PHE A 1 156 ? 35.680 -14.420 -30.585 1.00 48.91 156 PHE A O 1
ATOM 1266 N N . GLN A 1 157 ? 36.838 -14.579 -32.494 1.00 49.97 157 GLN A N 1
ATOM 1267 C CA . GLN A 1 157 ? 35.703 -15.009 -33.312 1.00 49.97 157 GLN A CA 1
ATOM 1268 C C . GLN A 1 157 ? 35.270 -16.460 -33.025 1.00 49.97 157 GLN A C 1
ATOM 1270 O O . GLN A 1 157 ? 34.090 -16.782 -33.146 1.00 49.97 157 GLN A O 1
ATOM 1275 N N . ASN A 1 158 ? 36.190 -17.315 -32.560 1.00 42.47 158 ASN A N 1
ATOM 1276 C CA . ASN A 1 158 ? 35.898 -18.712 -32.203 1.00 42.47 158 ASN A CA 1
ATOM 1277 C C . ASN A 1 158 ? 35.172 -18.873 -30.857 1.00 42.47 158 ASN A C 1
ATOM 1279 O O . ASN A 1 158 ? 34.435 -19.843 -30.667 1.00 42.47 158 ASN A O 1
ATOM 1283 N N . SER A 1 159 ? 35.337 -17.920 -29.937 1.00 46.59 159 SER A N 1
ATOM 1284 C CA . SER A 1 159 ? 34.688 -17.960 -28.620 1.00 46.59 159 SER A CA 1
ATOM 1285 C C . SER A 1 159 ? 33.193 -17.632 -28.690 1.00 46.59 159 SER A C 1
ATOM 1287 O O . SER A 1 159 ? 32.419 -18.149 -27.893 1.00 46.59 159 SER A O 1
ATOM 1289 N N . TYR A 1 160 ? 32.768 -16.826 -29.670 1.00 44.69 160 TYR A N 1
ATOM 1290 C CA . TYR A 1 160 ? 31.351 -16.502 -29.887 1.00 44.69 160 TYR A CA 1
ATOM 1291 C C . TYR A 1 160 ? 30.583 -17.571 -30.681 1.00 44.69 160 TYR A C 1
ATOM 1293 O O . TYR A 1 160 ? 29.360 -17.606 -30.604 1.00 44.69 160 TYR A O 1
ATOM 1301 N N . GLN A 1 161 ? 31.267 -18.459 -31.415 1.00 47.91 161 GLN A N 1
ATOM 1302 C CA . GLN A 1 161 ? 30.618 -19.553 -32.156 1.00 47.91 161 GLN A CA 1
ATOM 1303 C C . GLN A 1 161 ? 30.459 -20.857 -31.354 1.00 47.91 161 GLN A C 1
ATOM 1305 O O . GLN A 1 161 ? 29.749 -21.746 -31.809 1.00 47.91 161 GLN A O 1
ATOM 1310 N N . ASN A 1 162 ? 31.060 -20.976 -30.163 1.00 43.75 162 ASN A N 1
ATOM 1311 C CA . ASN A 1 162 ? 30.984 -22.184 -29.320 1.00 43.75 162 ASN A CA 1
ATOM 1312 C C . ASN A 1 162 ? 30.123 -22.024 -28.049 1.00 43.75 162 ASN A C 1
ATOM 1314 O O . ASN A 1 162 ? 30.243 -22.811 -27.116 1.00 43.75 162 ASN A O 1
ATOM 1318 N N . LEU A 1 163 ? 29.251 -21.015 -28.003 1.00 47.25 163 LEU A N 1
ATOM 1319 C CA . LEU A 1 163 ? 28.233 -20.838 -26.954 1.00 47.25 163 LEU A CA 1
ATOM 1320 C C . LEU A 1 163 ? 26.814 -21.031 -27.524 1.00 47.25 163 LEU A C 1
ATOM 1322 O O . LEU A 1 163 ? 25.904 -20.254 -27.234 1.00 47.25 163 LEU A O 1
ATOM 1326 N N . GLY A 1 164 ? 26.662 -22.054 -28.369 1.00 41.22 164 GLY A N 1
ATOM 1327 C CA . GLY A 1 164 ? 25.384 -22.638 -28.782 1.00 41.22 164 GLY A CA 1
ATOM 1328 C C . GLY A 1 164 ? 25.183 -23.989 -28.116 1.00 41.22 164 GLY A C 1
ATOM 1329 O O . GLY A 1 164 ? 26.181 -24.739 -28.040 1.00 41.22 164 GLY A O 1
#

pLDDT: mean 81.42, std 21.05, range [37.88, 98.06]

Secondary structure (DSSP, 8-state):
--HHHHHHHHHHHHHHHHHHHHHHHHHHHHHHHHHHHHHHHHHHHHHHHHHHHHHHHHHHTTS-------S----HHHHHHHHHHHHHHHHHHHHHHHHHHHHHHHHHHHHHHHHHHHHHHHHHHHHHHHHHHHHHHHHHTT-S---TTS--THHHHHHHHS--

Organism: NCBI:txid325984

Sequence (164 aa):
MSLAKSAIFSFSEVINSIWLLQQEELKLREKCEDLQKEFMRKRRALDEFTQKYIQKRVASEGADLETGEGPNQNDPVAERKFLVDQVKTRLDNEVEAHQKLCKHIREKSLTSLRTHLPELFRAMSDFAQACSSINVQSCVDSDLAFWPGLWPCSLFQNSYQNLG

Radius of gyration: 36.23 Å; chains: 1; bounding box: 92×38×89 Å